Protein AF-A0A7S3CLX6-F1 (afdb_monomer_lite)

Radius of gyration: 25.07 Å; chains: 1; bounding box: 66×26×54 Å

Structure (mmCIF, N/CA/C/O backbone):
data_AF-A0A7S3CLX6-F1
#
_entry.id   AF-A0A7S3CLX6-F1
#
loop_
_atom_site.group_PDB
_atom_site.id
_atom_site.type_symbol
_atom_site.label_atom_id
_atom_site.label_alt_id
_atom_site.label_comp_id
_atom_site.label_asym_id
_atom_site.label_entity_id
_atom_site.label_seq_id
_atom_site.pdbx_PDB_ins_code
_atom_site.Cartn_x
_atom_site.Cartn_y
_atom_site.Cartn_z
_atom_site.occupancy
_atom_site.B_iso_or_equiv
_atom_site.auth_seq_id
_atom_site.auth_comp_id
_atom_site.auth_asym_id
_atom_site.auth_atom_id
_atom_site.pdbx_PDB_model_num
ATOM 1 N N . PHE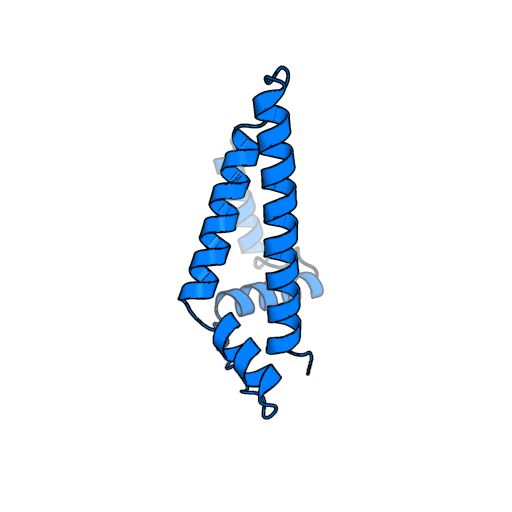 A 1 1 ? 36.423 4.448 24.027 1.00 80.94 1 PHE A N 1
ATOM 2 C CA . PHE A 1 1 ? 36.386 2.978 23.866 1.00 80.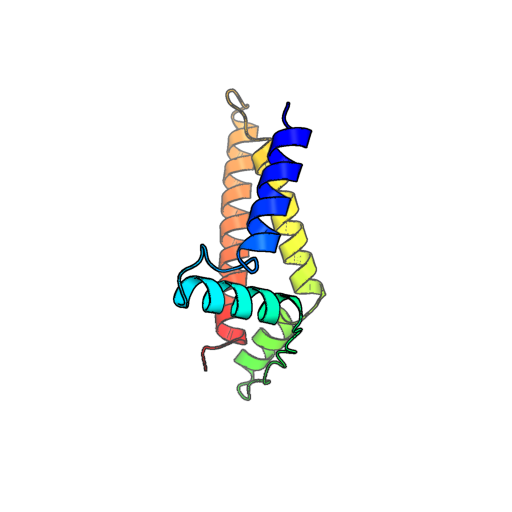94 1 PHE A CA 1
ATOM 3 C C . PHE A 1 1 ? 35.799 2.573 22.510 1.00 80.94 1 PHE A C 1
ATOM 5 O O . PHE A 1 1 ? 36.530 1.999 21.720 1.00 80.94 1 PHE A O 1
ATOM 12 N N . ILE A 1 2 ? 34.559 2.961 22.172 1.00 83.81 2 ILE A N 1
ATOM 13 C CA . ILE A 1 2 ? 33.907 2.620 20.885 1.00 83.81 2 ILE A CA 1
ATOM 14 C C . ILE A 1 2 ? 34.671 3.148 19.651 1.00 83.81 2 ILE A C 1
ATOM 16 O O . ILE A 1 2 ? 34.881 2.385 18.718 1.00 83.81 2 ILE A O 1
ATOM 20 N N . SER A 1 3 ? 35.172 4.395 19.664 1.00 83.06 3 SER A N 1
ATOM 21 C CA . SER A 1 3 ? 35.961 4.945 18.537 1.00 83.06 3 SER A CA 1
ATOM 22 C C . SER A 1 3 ? 37.204 4.109 18.230 1.00 83.06 3 SER A C 1
ATOM 24 O O . SER A 1 3 ? 37.421 3.724 17.093 1.00 83.06 3 SER A O 1
ATOM 26 N N . VAL A 1 4 ? 37.966 3.736 19.262 1.00 88.69 4 VAL A N 1
ATOM 27 C CA . VAL A 1 4 ? 39.195 2.940 19.109 1.00 88.69 4 VAL A CA 1
ATOM 28 C C . VAL A 1 4 ? 38.893 1.551 18.534 1.00 88.69 4 VAL A C 1
ATOM 30 O O . VAL A 1 4 ? 39.680 1.027 17.751 1.00 88.69 4 VAL A O 1
ATOM 33 N N . ILE A 1 5 ? 37.742 0.966 18.886 1.00 88.56 5 ILE A N 1
ATOM 34 C CA . ILE A 1 5 ? 37.281 -0.315 18.331 1.00 88.56 5 ILE A CA 1
ATOM 35 C C . ILE A 1 5 ? 36.916 -0.161 16.852 1.00 88.56 5 ILE A C 1
ATOM 37 O O . ILE A 1 5 ? 37.331 -0.985 16.042 1.00 88.56 5 ILE A O 1
ATOM 41 N N . VAL A 1 6 ? 36.182 0.895 16.490 1.00 85.94 6 VAL A N 1
ATOM 42 C CA . VAL A 1 6 ? 35.813 1.185 15.094 1.00 85.94 6 VAL A CA 1
ATOM 43 C C . VAL A 1 6 ? 37.057 1.439 14.244 1.00 85.94 6 VAL A C 1
ATOM 45 O O . VAL A 1 6 ? 37.173 0.888 13.152 1.00 85.94 6 VAL A O 1
ATOM 48 N N . ASP A 1 7 ? 38.020 2.200 14.761 1.00 88.69 7 ASP A N 1
ATOM 49 C CA . ASP A 1 7 ? 39.274 2.497 14.069 1.00 88.69 7 ASP A CA 1
ATOM 50 C C . ASP A 1 7 ? 40.100 1.224 13.849 1.00 88.69 7 ASP A C 1
ATOM 52 O O . ASP A 1 7 ? 40.577 0.982 12.739 1.00 88.69 7 ASP A O 1
ATOM 56 N N . LYS A 1 8 ? 40.194 0.350 14.862 1.00 84.44 8 LYS A N 1
ATOM 57 C CA . LYS A 1 8 ? 40.869 -0.954 14.748 1.00 84.44 8 LYS A CA 1
ATOM 58 C C . LYS A 1 8 ? 40.168 -1.902 13.779 1.00 84.44 8 LYS A C 1
ATOM 60 O O . LYS A 1 8 ? 40.833 -2.567 12.989 1.00 84.44 8 LYS A O 1
ATOM 65 N N . PHE A 1 9 ? 38.841 -1.939 13.806 1.00 82.75 9 PHE A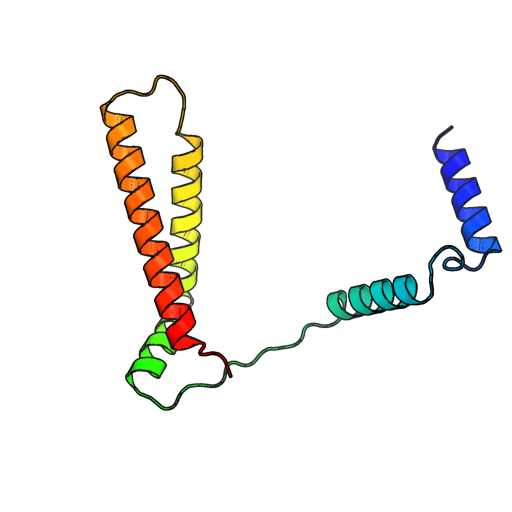 N 1
ATOM 66 C CA . PHE A 1 9 ? 38.038 -2.737 12.885 1.00 82.75 9 PHE A CA 1
ATOM 67 C C . PHE A 1 9 ? 38.203 -2.259 11.434 1.00 82.75 9 PHE A C 1
ATOM 69 O O . PHE A 1 9 ? 38.420 -3.071 10.538 1.00 82.75 9 PHE A O 1
ATOM 76 N N . ASN A 1 10 ? 38.199 -0.944 11.202 1.00 77.62 10 ASN A N 1
ATOM 77 C CA . ASN A 1 10 ? 38.439 -0.352 9.885 1.00 77.62 10 ASN A CA 1
ATOM 78 C C . ASN A 1 10 ? 39.876 -0.582 9.386 1.00 77.62 10 ASN A C 1
ATOM 80 O O . ASN A 1 10 ? 40.086 -0.795 8.189 1.00 77.62 10 ASN A O 1
ATOM 84 N N . GLU A 1 11 ? 40.865 -0.563 10.283 1.00 83.94 11 GLU A N 1
ATOM 85 C CA . GLU A 1 11 ? 42.260 -0.897 9.976 1.00 83.94 11 GLU A CA 1
ATOM 86 C C . GLU A 1 11 ? 42.394 -2.369 9.536 1.00 83.94 11 GLU A C 1
ATOM 88 O O . GLU A 1 11 ? 43.033 -2.655 8.521 1.00 83.94 11 GLU A O 1
ATOM 93 N N . GLU A 1 12 ? 41.730 -3.294 10.238 1.00 72.62 12 GLU A N 1
ATOM 94 C CA . GLU A 1 12 ? 41.683 -4.721 9.882 1.00 72.62 12 GLU A CA 1
ATOM 95 C C . GLU A 1 12 ? 40.939 -4.978 8.564 1.00 72.62 12 GLU A C 1
ATOM 97 O O . GLU A 1 12 ? 41.417 -5.741 7.723 1.00 72.62 12 GLU A O 1
ATOM 102 N N . ILE A 1 13 ? 39.814 -4.296 8.325 1.00 71.88 13 ILE A N 1
ATOM 103 C CA . ILE A 1 13 ? 39.073 -4.357 7.055 1.00 71.88 13 ILE A CA 1
ATOM 104 C C . ILE A 1 13 ? 39.959 -3.908 5.888 1.00 71.88 13 ILE A C 1
ATOM 106 O O . ILE A 1 13 ? 39.984 -4.573 4.851 1.00 71.88 13 ILE A O 1
ATOM 110 N N . LYS A 1 14 ? 40.727 -2.821 6.047 1.00 71.88 14 LYS A N 1
ATOM 111 C CA . LYS A 1 14 ? 41.658 -2.341 5.012 1.00 71.88 14 LYS A CA 1
ATOM 112 C C . LYS A 1 14 ? 42.801 -3.322 4.755 1.00 71.88 14 LYS A C 1
ATOM 114 O O . LYS A 1 14 ? 43.132 -3.558 3.596 1.00 71.88 14 LYS A O 1
ATOM 119 N N . LYS A 1 15 ? 43.376 -3.920 5.806 1.00 72.19 15 LYS A N 1
ATOM 120 C CA . LYS A 1 15 ? 44.448 -4.926 5.676 1.00 72.19 15 LYS A CA 1
ATOM 121 C C . LYS A 1 15 ? 43.969 -6.213 4.993 1.00 72.19 15 LYS A C 1
ATOM 123 O O . LYS A 1 15 ? 44.740 -6.827 4.265 1.00 72.19 15 LYS A O 1
ATOM 128 N N . ARG A 1 16 ? 42.700 -6.598 5.178 1.00 61.78 16 ARG A N 1
ATOM 129 C CA . ARG A 1 16 ? 42.098 -7.840 4.650 1.00 61.78 16 ARG A CA 1
ATOM 130 C C . ARG A 1 16 ? 41.247 -7.649 3.377 1.00 61.78 16 ARG A C 1
ATOM 1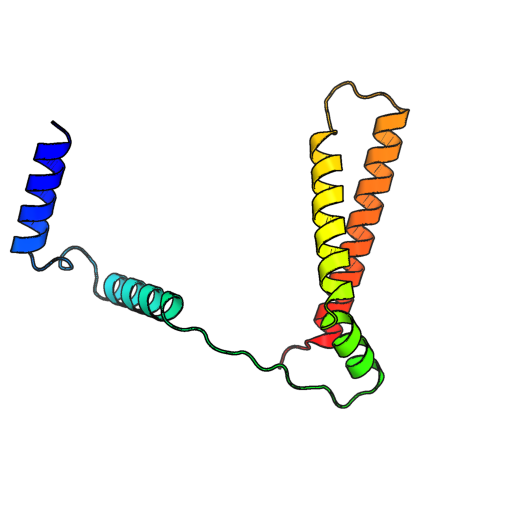32 O O . ARG A 1 16 ? 40.356 -8.449 3.111 1.00 61.78 16 ARG A O 1
ATOM 139 N N . GLN A 1 17 ? 41.498 -6.599 2.585 1.00 59.38 17 GLN A N 1
ATOM 140 C CA . GLN A 1 17 ? 40.782 -6.284 1.328 1.00 59.38 17 GLN A CA 1
ATOM 141 C C . GLN A 1 17 ? 39.251 -6.117 1.442 1.00 59.38 17 GLN A C 1
ATOM 143 O O . GLN A 1 17 ? 38.521 -6.342 0.481 1.00 59.38 17 GLN A O 1
ATOM 148 N N . GLY A 1 18 ? 38.734 -5.696 2.596 1.00 61.62 18 GLY A N 1
ATOM 149 C CA . GLY A 1 18 ? 37.394 -5.113 2.749 1.00 61.62 18 GLY A CA 1
ATOM 150 C C . GLY A 1 18 ? 36.170 -6.007 2.501 1.00 61.62 18 GLY A C 1
ATOM 151 O O . GLY A 1 18 ? 35.065 -5.623 2.869 1.00 61.62 18 GLY A O 1
ATOM 152 N N . ALA A 1 19 ? 36.346 -7.190 1.914 1.00 60.44 19 ALA A N 1
ATOM 153 C CA . ALA A 1 19 ? 35.269 -8.099 1.526 1.00 60.44 19 ALA A CA 1
ATOM 154 C C . ALA A 1 19 ? 35.583 -9.575 1.825 1.00 60.44 19 ALA A C 1
ATOM 156 O O . ALA A 1 19 ? 34.760 -10.439 1.543 1.00 60.44 19 ALA A O 1
ATOM 157 N N . HIS A 1 20 ? 36.750 -9.887 2.399 1.00 60.72 20 HIS A N 1
ATOM 158 C CA . HIS A 1 20 ? 37.193 -11.269 2.625 1.00 60.72 20 HIS A CA 1
ATOM 159 C C . HIS A 1 20 ? 36.340 -12.034 3.660 1.00 60.72 20 HIS A C 1
ATOM 161 O O . HIS A 1 20 ? 36.366 -13.259 3.699 1.00 60.72 20 HIS A O 1
ATOM 167 N N . ASN A 1 21 ? 35.558 -11.341 4.489 1.00 66.44 21 ASN A N 1
ATOM 168 C CA . ASN A 1 21 ? 34.702 -11.985 5.494 1.00 66.44 21 ASN A CA 1
ATOM 169 C C . ASN A 1 21 ? 33.333 -12.420 4.945 1.00 66.44 21 ASN A C 1
ATOM 171 O O . ASN A 1 21 ? 32.551 -13.006 5.689 1.00 66.44 21 ASN A O 1
ATOM 175 N N . PHE A 1 22 ? 33.037 -12.118 3.679 1.00 75.88 22 PHE A N 1
ATOM 176 C CA . PHE A 1 22 ? 31.812 -12.546 3.014 1.00 75.88 22 PHE A CA 1
ATOM 177 C C . PHE A 1 22 ? 32.088 -13.764 2.139 1.00 75.88 22 PHE A C 1
ATOM 179 O O . PHE A 1 22 ? 33.107 -13.813 1.445 1.00 75.88 22 PHE A O 1
ATOM 186 N N . THR A 1 23 ? 31.160 -14.718 2.133 1.00 85.06 23 THR A N 1
ATOM 187 C CA . THR A 1 23 ? 31.148 -15.780 1.122 1.00 85.06 23 THR A CA 1
ATOM 188 C C . THR A 1 23 ? 30.972 -15.168 -0.271 1.00 85.06 23 THR A C 1
ATOM 190 O O . THR A 1 23 ? 30.465 -14.051 -0.412 1.00 85.06 23 THR A O 1
ATOM 193 N N . GLU A 1 24 ? 31.388 -15.875 -1.321 1.00 83.69 24 GLU A N 1
ATOM 194 C CA . GLU A 1 24 ? 31.222 -15.378 -2.696 1.00 83.69 24 GLU A CA 1
ATOM 195 C C . GLU A 1 24 ? 29.748 -15.088 -3.022 1.00 83.69 24 GLU A C 1
ATOM 197 O O . GLU A 1 24 ? 29.437 -14.033 -3.571 1.00 83.69 24 GLU A O 1
ATOM 202 N N . GLU A 1 25 ? 28.825 -15.925 -2.539 1.00 84.19 25 GLU A N 1
ATOM 203 C CA . GLU A 1 25 ? 27.381 -15.681 -2.642 1.00 84.19 25 GLU A CA 1
ATOM 204 C C . GLU A 1 25 ? 26.969 -14.363 -1.969 1.00 84.19 25 GLU A C 1
ATOM 206 O O . GLU A 1 25 ? 26.238 -13.561 -2.545 1.00 84.19 25 GLU A O 1
ATOM 211 N N . GLN A 1 26 ? 27.468 -14.082 -0.760 1.00 86.38 26 GLN A N 1
ATOM 212 C CA . GLN A 1 26 ? 27.171 -12.830 -0.055 1.00 86.38 26 GLN A CA 1
ATOM 213 C C . GLN A 1 26 ? 27.702 -11.605 -0.813 1.00 86.38 26 GLN A C 1
ATOM 215 O O . GLN A 1 26 ? 27.049 -10.559 -0.829 1.00 86.38 26 GLN A O 1
ATOM 220 N N . LYS A 1 27 ? 28.857 -11.716 -1.481 1.00 87.44 27 LYS A N 1
ATOM 221 C CA . LYS A 1 27 ? 29.382 -10.641 -2.339 1.00 87.44 27 LYS A CA 1
ATOM 222 C C . LYS A 1 27 ? 28.487 -10.407 -3.552 1.00 87.44 27 LYS A C 1
ATOM 224 O O . LYS A 1 27 ? 28.248 -9.250 -3.904 1.00 87.44 27 LYS A O 1
ATOM 229 N N . GLU A 1 28 ? 27.974 -11.469 -4.167 1.00 90.31 28 GLU A N 1
ATOM 230 C CA . GLU A 1 28 ? 27.018 -11.370 -5.271 1.00 90.31 28 GLU A CA 1
ATOM 231 C C . GLU A 1 28 ? 25.700 -10.726 -4.828 1.00 90.31 28 GLU A C 1
ATOM 233 O O . GLU A 1 28 ? 25.242 -9.788 -5.482 1.00 90.31 28 GLU A O 1
ATOM 238 N N . TRP A 1 29 ? 25.153 -11.111 -3.671 1.00 87.38 29 TRP A N 1
ATOM 239 C CA . TRP A 1 29 ? 23.974 -10.466 -3.081 1.00 87.38 29 TRP A CA 1
ATOM 240 C C . TRP A 1 29 ? 24.179 -8.965 -2.870 1.00 87.38 29 TRP A C 1
ATOM 242 O O . TRP A 1 29 ? 23.353 -8.148 -3.284 1.00 87.38 29 TRP A O 1
ATOM 252 N N . VAL A 1 30 ? 25.319 -8.576 -2.295 1.00 88.69 30 VAL A N 1
ATOM 253 C CA . VAL A 1 30 ? 25.662 -7.163 -2.081 1.00 88.69 30 VAL A CA 1
ATOM 254 C C . VAL A 1 30 ? 25.838 -6.421 -3.409 1.00 88.69 30 VAL A C 1
ATOM 256 O O . VAL A 1 30 ? 25.462 -5.251 -3.522 1.00 88.69 30 VAL A O 1
ATOM 259 N N . LYS A 1 31 ? 26.395 -7.077 -4.432 1.00 91.81 31 LYS A N 1
ATOM 260 C CA . LYS A 1 31 ? 26.541 -6.511 -5.778 1.00 91.81 31 LYS A CA 1
ATOM 261 C C . LYS A 1 31 ? 25.178 -6.267 -6.427 1.00 91.81 31 LYS A C 1
ATOM 263 O O . LYS A 1 31 ? 24.970 -5.181 -6.964 1.00 91.81 31 LYS A O 1
ATOM 268 N N . ILE A 1 32 ? 24.254 -7.224 -6.334 1.00 89.81 32 ILE A N 1
ATOM 269 C CA . ILE A 1 32 ? 22.878 -7.090 -6.835 1.00 89.81 32 ILE A CA 1
ATOM 270 C C . ILE A 1 32 ? 22.158 -5.960 -6.099 1.00 89.81 32 ILE A C 1
ATOM 272 O O . ILE A 1 32 ? 21.567 -5.098 -6.739 1.00 89.81 32 ILE A O 1
ATOM 276 N N . GLN A 1 33 ? 22.270 -5.889 -4.772 1.00 89.31 33 GLN A N 1
ATOM 277 C CA . GLN A 1 33 ? 21.654 -4.818 -3.992 1.00 89.31 33 GLN A CA 1
ATOM 278 C C . GLN A 1 33 ? 22.183 -3.435 -4.400 1.00 89.31 33 GLN A C 1
ATOM 280 O O . GLN A 1 33 ? 21.399 -2.508 -4.600 1.00 89.31 33 GLN A O 1
ATOM 285 N N . ARG A 1 34 ? 23.505 -3.287 -4.587 1.00 89.38 34 ARG A N 1
ATOM 286 C CA . ARG A 1 34 ? 24.080 -2.034 -5.104 1.00 89.38 34 ARG A CA 1
ATOM 287 C C . ARG A 1 34 ? 23.577 -1.719 -6.506 1.00 89.38 34 ARG A C 1
ATOM 289 O O . ARG A 1 34 ? 23.311 -0.554 -6.776 1.00 89.38 34 ARG A O 1
ATOM 296 N N . LEU A 1 35 ? 23.444 -2.720 -7.375 1.00 90.19 35 LEU A N 1
ATOM 297 C CA . LEU A 1 35 ? 22.914 -2.524 -8.720 1.00 90.19 35 LEU A CA 1
ATOM 298 C C . LEU A 1 35 ? 21.478 -1.996 -8.658 1.00 90.19 35 LEU A C 1
ATOM 300 O O . LEU A 1 35 ? 21.220 -0.939 -9.217 1.00 90.19 35 LEU A O 1
ATOM 304 N N . LEU A 1 36 ? 20.599 -2.653 -7.894 1.00 88.81 36 LEU A N 1
ATOM 305 C CA . LEU A 1 36 ? 19.193 -2.264 -7.739 1.00 88.81 36 LEU A CA 1
ATOM 306 C C . LEU A 1 36 ? 19.024 -0.827 -7.228 1.00 88.81 36 LEU A C 1
ATOM 308 O O . LEU A 1 36 ? 18.133 -0.127 -7.691 1.00 88.81 36 LEU A O 1
ATOM 312 N N . VAL A 1 37 ? 19.896 -0.367 -6.323 1.00 90.25 37 VAL A N 1
ATOM 313 C CA . VAL A 1 37 ? 19.865 1.015 -5.804 1.00 90.25 37 VAL A CA 1
ATOM 314 C C . VAL A 1 37 ? 20.277 2.048 -6.860 1.00 90.25 37 VAL A C 1
ATOM 316 O O . VAL A 1 37 ? 19.759 3.162 -6.859 1.00 90.25 37 VAL A O 1
ATOM 319 N N . HIS A 1 38 ? 21.206 1.706 -7.755 1.00 89.06 38 HIS A N 1
ATOM 320 C CA . HIS A 1 38 ? 21.727 2.638 -8.765 1.00 89.06 38 HIS A CA 1
ATOM 321 C C . HIS A 1 38 ? 21.004 2.545 -10.114 1.00 89.06 38 HIS A C 1
ATOM 323 O O . HIS A 1 38 ? 21.206 3.394 -10.983 1.00 89.06 38 HIS A O 1
ATOM 329 N N . THR A 1 39 ? 20.162 1.535 -10.314 1.00 85.06 39 THR A N 1
ATOM 330 C CA . THR A 1 39 ? 19.349 1.377 -11.521 1.00 85.06 39 THR A CA 1
ATOM 331 C C . THR A 1 39 ? 17.926 1.860 -11.275 1.00 85.06 39 THR A C 1
ATOM 333 O O . THR A 1 39 ? 17.292 1.425 -10.323 1.00 85.06 39 THR A O 1
ATOM 336 N N . ASN A 1 40 ? 17.386 2.689 -12.170 1.00 80.62 40 ASN A N 1
ATOM 337 C CA . ASN A 1 40 ? 15.970 3.066 -12.163 1.00 80.62 40 ASN A CA 1
ATOM 338 C C . ASN A 1 40 ? 15.282 2.516 -13.427 1.00 80.62 40 ASN A C 1
ATOM 340 O O . ASN A 1 40 ? 15.150 3.241 -14.422 1.00 80.62 40 ASN A O 1
ATOM 344 N N . PRO A 1 41 ? 14.947 1.211 -13.460 1.00 80.94 41 PRO A N 1
ATOM 345 C CA . PRO A 1 41 ? 14.304 0.611 -14.619 1.00 80.94 41 PRO A CA 1
ATOM 346 C C . PRO A 1 41 ? 12.914 1.229 -14.818 1.00 80.94 41 PRO A C 1
ATOM 348 O O . PRO A 1 41 ? 12.050 1.152 -13.948 1.00 80.94 41 PRO A O 1
ATOM 351 N N . LYS A 1 42 ? 12.684 1.841 -15.983 1.00 78.56 42 LYS A N 1
ATOM 352 C CA . LYS A 1 42 ? 11.367 2.375 -16.348 1.00 78.56 42 LYS A CA 1
ATOM 353 C C . LYS A 1 42 ? 10.489 1.240 -16.867 1.00 78.56 42 LYS A C 1
ATOM 355 O O . LYS A 1 42 ? 10.677 0.780 -17.990 1.00 78.56 42 LYS A O 1
ATOM 360 N N . ILE A 1 43 ? 9.533 0.801 -16.057 1.00 75.50 43 ILE A N 1
ATOM 361 C CA . ILE A 1 43 ? 8.522 -0.178 -16.465 1.00 75.50 43 ILE A CA 1
ATOM 362 C C . ILE A 1 43 ? 7.427 0.587 -17.219 1.00 75.50 43 ILE A C 1
ATOM 364 O O . ILE A 1 43 ? 6.678 1.350 -16.614 1.00 75.50 43 ILE A O 1
ATOM 368 N N . ILE A 1 44 ? 7.369 0.434 -18.544 1.00 79.06 44 ILE A N 1
ATOM 369 C CA . ILE A 1 44 ? 6.322 1.039 -19.380 1.00 79.06 44 ILE A CA 1
ATOM 370 C C . ILE A 1 44 ? 5.176 0.025 -19.486 1.00 79.06 44 ILE A C 1
ATOM 372 O O . ILE A 1 44 ? 5.389 -1.060 -20.032 1.00 79.06 44 ILE A O 1
ATOM 376 N N . PRO A 1 45 ? 3.980 0.328 -18.960 1.00 78.81 45 PRO A N 1
ATOM 377 C CA . PRO A 1 45 ? 2.868 -0.609 -19.000 1.00 78.81 45 PRO A CA 1
ATOM 378 C C . PRO A 1 45 ? 2.283 -0.698 -20.416 1.00 78.81 45 PRO A C 1
ATOM 380 O O . PRO A 1 45 ? 2.104 0.313 -21.093 1.00 78.81 45 PRO A O 1
ATOM 383 N N . ILE A 1 46 ? 1.994 -1.919 -20.869 1.00 79.56 46 ILE A N 1
ATOM 384 C CA . ILE A 1 46 ? 1.441 -2.190 -22.202 1.00 79.56 46 ILE A CA 1
ATOM 385 C C . ILE A 1 46 ? -0.082 -2.059 -22.136 1.00 79.56 46 ILE A C 1
ATOM 387 O O . ILE A 1 46 ? -0.729 -2.737 -21.338 1.00 79.56 46 ILE A O 1
ATOM 391 N N . GLU A 1 47 ? -0.659 -1.212 -22.988 1.00 80.75 47 GLU A N 1
ATOM 392 C CA . GLU A 1 47 ? -2.110 -1.023 -23.037 1.00 80.75 47 GLU A CA 1
ATOM 393 C C . GLU A 1 47 ? -2.832 -2.281 -23.568 1.00 80.75 47 GLU A C 1
ATOM 395 O O . GLU A 1 47 ? -2.426 -2.855 -24.585 1.00 80.75 47 GLU A O 1
ATOM 400 N N . PRO A 1 48 ? -3.916 -2.730 -22.911 1.00 81.00 48 PRO A N 1
ATOM 401 C CA . PRO A 1 48 ? -4.661 -3.911 -23.328 1.00 81.00 48 PRO A CA 1
ATOM 402 C C . PRO A 1 48 ? -5.681 -3.621 -24.440 1.00 81.00 48 PRO A C 1
ATOM 404 O O . PRO A 1 48 ? -6.303 -2.565 -24.475 1.00 81.00 48 PRO A O 1
ATOM 407 N N . ILE A 1 49 ? -5.913 -4.605 -25.318 1.00 79.75 49 ILE A N 1
ATOM 408 C CA . ILE A 1 49 ? -6.783 -4.466 -26.505 1.00 79.75 49 ILE A CA 1
ATOM 409 C C . ILE A 1 49 ? -8.282 -4.518 -26.137 1.00 79.75 49 ILE A C 1
ATOM 411 O O . ILE A 1 49 ? -9.110 -3.857 -26.761 1.00 79.75 49 ILE A O 1
ATOM 415 N N . ASN A 1 50 ? -8.651 -5.297 -25.114 1.00 85.44 50 ASN A N 1
ATOM 416 C CA . ASN A 1 50 ? -10.052 -5.510 -24.730 1.00 85.44 50 ASN A CA 1
ATOM 417 C C . ASN A 1 50 ? -10.662 -4.244 -24.109 1.00 85.44 50 ASN A C 1
ATOM 419 O O . ASN A 1 50 ? -10.115 -3.717 -23.144 1.00 85.44 50 ASN A O 1
ATOM 423 N N . CYS A 1 51 ? -11.838 -3.807 -24.576 1.00 82.62 51 CYS A N 1
ATOM 424 C CA . CYS A 1 51 ? -12.461 -2.550 -24.137 1.00 82.62 51 CYS A CA 1
ATOM 425 C C . CYS A 1 51 ? -12.690 -2.465 -22.617 1.00 82.62 51 CYS A C 1
ATOM 427 O O . CYS A 1 51 ? -12.329 -1.461 -22.006 1.00 82.62 51 CYS A O 1
ATOM 429 N N . LEU A 1 52 ? -13.240 -3.522 -22.002 1.00 81.06 52 LEU A N 1
ATOM 430 C CA . LEU A 1 52 ? -13.475 -3.574 -20.551 1.00 81.06 52 LEU A CA 1
ATOM 431 C C . LEU A 1 52 ? -12.156 -3.453 -19.772 1.00 81.06 52 LEU A C 1
ATOM 433 O O . LEU A 1 52 ? -12.034 -2.658 -18.845 1.00 81.06 52 LEU A O 1
ATOM 437 N N . ARG A 1 53 ? -11.135 -4.198 -20.207 1.00 84.75 53 ARG A N 1
ATOM 438 C CA . ARG A 1 53 ? -9.805 -4.197 -19.591 1.00 84.75 53 ARG A CA 1
ATOM 439 C C . ARG A 1 53 ? -9.100 -2.851 -19.759 1.00 84.75 53 ARG A C 1
ATOM 441 O O . ARG A 1 53 ? -8.455 -2.386 -18.828 1.00 84.75 53 ARG A O 1
ATOM 448 N N . LEU A 1 54 ? -9.258 -2.206 -20.913 1.00 86.81 54 LEU A N 1
ATOM 449 C CA . LEU A 1 54 ? -8.707 -0.882 -21.196 1.00 86.81 54 LEU A CA 1
ATOM 450 C C . LEU A 1 54 ? -9.334 0.196 -20.308 1.00 86.81 54 LEU A C 1
ATOM 452 O O . LEU A 1 54 ? -8.629 1.085 -19.839 1.00 86.81 54 LEU A O 1
ATOM 456 N N . GLN A 1 55 ? -10.640 0.114 -20.040 1.00 87.31 55 GLN A N 1
ATOM 457 C CA . GLN A 1 55 ? -11.293 1.016 -19.090 1.00 87.31 55 GLN A CA 1
ATOM 458 C C . GLN A 1 55 ? -10.759 0.813 -17.668 1.00 87.31 55 GLN A C 1
ATOM 460 O O . GLN A 1 55 ? -10.364 1.792 -17.037 1.00 87.31 55 GLN A O 1
ATOM 465 N N . CYS A 1 56 ? -10.664 -0.434 -17.189 1.00 87.50 56 CYS A N 1
ATOM 466 C CA . CYS A 1 56 ? -10.063 -0.734 -15.885 1.00 87.50 56 CYS A CA 1
ATOM 467 C C . CYS A 1 56 ? -8.615 -0.231 -15.794 1.00 87.50 56 CYS A C 1
ATOM 469 O O . CYS A 1 56 ? -8.256 0.428 -14.822 1.00 87.50 56 CYS A O 1
ATOM 471 N N . PHE A 1 57 ? -7.806 -0.470 -16.828 1.00 89.56 57 PHE A N 1
ATOM 472 C CA . PHE A 1 57 ? -6.422 -0.005 -16.904 1.00 89.56 57 PHE A CA 1
ATOM 473 C C . PHE A 1 57 ? -6.319 1.525 -16.811 1.00 89.56 57 PHE A C 1
ATOM 475 O O . PHE A 1 57 ? -5.554 2.040 -15.999 1.00 89.56 57 PHE A O 1
ATOM 482 N N . LYS A 1 58 ? -7.143 2.263 -17.567 1.00 89.62 58 LYS A N 1
ATOM 483 C CA . LYS A 1 58 ? -7.174 3.735 -17.524 1.00 89.62 58 LYS A CA 1
ATOM 484 C C . LYS A 1 58 ? -7.592 4.282 -16.161 1.00 89.62 58 LYS A C 1
ATOM 486 O O . LYS A 1 58 ? -7.031 5.277 -15.714 1.00 89.62 58 LYS A O 1
ATOM 491 N N . ILE A 1 59 ? -8.564 3.645 -15.503 1.00 90.88 59 ILE A N 1
ATOM 492 C CA . ILE A 1 59 ? -9.004 4.039 -14.157 1.00 90.88 59 ILE A CA 1
ATOM 493 C C . ILE A 1 59 ? -7.857 3.851 -13.162 1.00 90.88 59 ILE A C 1
ATOM 495 O O . ILE A 1 59 ? -7.506 4.787 -12.447 1.00 90.88 59 ILE A O 1
ATOM 499 N N . VAL A 1 60 ? -7.239 2.670 -13.158 1.00 90.94 60 VAL A N 1
ATOM 500 C CA . VAL A 1 60 ? -6.170 2.306 -12.219 1.00 90.94 60 VAL A CA 1
ATOM 501 C C . VAL A 1 60 ? -4.906 3.145 -12.422 1.00 90.94 60 VAL A C 1
ATOM 503 O O . VAL A 1 60 ? -4.229 3.463 -11.448 1.00 90.94 60 VAL A O 1
ATOM 506 N N . GLN A 1 61 ? -4.594 3.524 -13.662 1.00 90.12 61 GLN A N 1
ATOM 507 C CA . GLN A 1 61 ? -3.438 4.361 -13.989 1.00 90.12 61 GLN A CA 1
ATOM 508 C C . GLN A 1 61 ? -3.689 5.861 -13.736 1.00 90.12 61 GLN A C 1
ATOM 510 O O . GLN A 1 61 ? -2.773 6.674 -13.840 1.00 90.12 61 GLN A O 1
ATOM 515 N N . SER A 1 62 ? -4.925 6.261 -13.419 1.00 93.31 62 SER A N 1
ATOM 516 C CA . SER A 1 62 ? -5.244 7.669 -13.192 1.00 93.31 62 SER A CA 1
ATOM 517 C C . SER A 1 62 ? -4.696 8.175 -11.852 1.00 93.31 62 SER A C 1
ATOM 519 O O . SER A 1 62 ? -4.881 7.554 -10.804 1.00 93.31 62 SER A O 1
ATOM 521 N N . GLN A 1 63 ? -4.094 9.368 -11.866 1.00 92.44 63 GLN A N 1
ATOM 522 C CA . GLN A 1 63 ? -3.558 10.002 -10.657 1.00 92.44 63 GLN A CA 1
ATOM 523 C C . GLN A 1 63 ? -4.644 10.246 -9.592 1.00 92.44 63 GLN A C 1
ATOM 525 O O . GLN A 1 63 ? -4.397 10.150 -8.392 1.00 92.44 63 GLN A O 1
ATOM 530 N N . ALA A 1 64 ? -5.872 10.544 -10.031 1.00 92.94 64 ALA A N 1
ATOM 531 C CA . ALA A 1 64 ? -7.010 10.748 -9.140 1.00 92.94 64 ALA A CA 1
ATOM 532 C C . ALA A 1 64 ? -7.370 9.474 -8.359 1.00 92.94 64 ALA A C 1
ATOM 534 O O . ALA A 1 64 ? -7.652 9.548 -7.162 1.00 92.94 64 ALA A O 1
ATOM 535 N N . PHE A 1 65 ? -7.329 8.308 -9.013 1.00 92.81 65 PHE A N 1
ATOM 536 C CA . PHE A 1 65 ? -7.549 7.027 -8.349 1.00 92.81 65 PHE A CA 1
ATOM 537 C C . PHE A 1 65 ? -6.454 6.753 -7.313 1.00 92.81 65 PHE A C 1
ATOM 539 O O . PHE A 1 65 ? -6.767 6.458 -6.162 1.00 92.81 65 PHE A O 1
ATOM 546 N N . GLU A 1 66 ? -5.185 6.950 -7.678 1.00 92.88 66 GLU A N 1
ATOM 547 C CA . GLU A 1 66 ? -4.054 6.775 -6.758 1.00 92.88 66 GLU A CA 1
ATOM 548 C C . GLU A 1 66 ? -4.183 7.657 -5.504 1.00 92.88 66 GLU A C 1
ATOM 550 O O . GLU A 1 66 ? -4.078 7.160 -4.380 1.00 92.88 66 GLU A O 1
ATOM 555 N N . TYR A 1 67 ? -4.503 8.945 -5.670 1.00 95.75 67 TYR A N 1
ATOM 556 C CA . TYR A 1 67 ? -4.716 9.847 -4.536 1.00 95.75 67 TYR A CA 1
ATOM 557 C C . TYR A 1 67 ? -5.929 9.470 -3.682 1.00 95.75 67 TYR A C 1
ATOM 559 O O . TYR A 1 67 ? -5.874 9.612 -2.461 1.00 95.75 67 TYR A O 1
ATOM 567 N N . THR A 1 68 ? -7.002 8.960 -4.291 1.00 94.44 68 THR A N 1
ATOM 568 C CA . THR A 1 68 ? -8.193 8.506 -3.555 1.00 94.44 68 THR A CA 1
ATOM 569 C C . THR A 1 68 ? -7.851 7.340 -2.630 1.00 94.44 68 THR A C 1
ATOM 571 O O . THR A 1 68 ? -8.220 7.349 -1.456 1.00 94.44 68 THR A O 1
ATOM 574 N N . ILE A 1 69 ? -7.098 6.359 -3.130 1.00 95.62 69 ILE A N 1
ATOM 575 C CA . ILE A 1 69 ? -6.669 5.200 -2.339 1.00 95.62 69 ILE A CA 1
ATOM 576 C C . ILE A 1 69 ? -5.673 5.616 -1.255 1.00 95.62 69 ILE A C 1
ATOM 578 O O . ILE A 1 69 ? -5.802 5.188 -0.110 1.00 95.62 69 ILE A O 1
ATOM 582 N N . MET A 1 70 ? -4.731 6.507 -1.572 1.00 96.12 70 MET A N 1
ATOM 583 C CA . MET A 1 70 ? -3.794 7.049 -0.586 1.00 96.12 70 MET A CA 1
ATOM 584 C C . MET A 1 70 ? -4.520 7.776 0.554 1.00 96.12 70 MET A C 1
ATOM 586 O O . MET A 1 70 ? -4.203 7.562 1.724 1.00 96.12 70 MET A O 1
ATOM 590 N N . LEU A 1 71 ? -5.529 8.590 0.234 1.00 95.94 71 LEU A N 1
ATOM 591 C CA . LEU A 1 71 ? -6.360 9.249 1.239 1.00 95.94 71 LEU A CA 1
ATOM 592 C C . LEU A 1 71 ? -7.121 8.224 2.091 1.00 95.94 71 LEU A C 1
ATOM 594 O O . LEU A 1 71 ? -7.139 8.352 3.312 1.00 95.94 71 LEU A O 1
ATOM 598 N N . ALA A 1 72 ? -7.697 7.188 1.476 1.00 94.81 72 ALA A N 1
ATOM 599 C CA . ALA A 1 72 ? -8.392 6.124 2.200 1.00 94.81 72 ALA A CA 1
ATOM 600 C C . ALA A 1 72 ? -7.467 5.387 3.186 1.00 94.81 72 ALA A C 1
ATOM 602 O O . ALA A 1 72 ? -7.888 5.093 4.302 1.00 94.81 72 ALA A O 1
ATOM 603 N N . ILE A 1 73 ? -6.199 5.151 2.822 1.00 95.75 73 ILE A N 1
ATOM 604 C CA . ILE A 1 73 ? -5.188 4.575 3.726 1.00 95.75 73 ILE A CA 1
ATOM 605 C C . ILE A 1 73 ? -4.963 5.491 4.930 1.00 95.75 73 ILE A C 1
ATOM 607 O O . ILE A 1 73 ? -5.043 5.023 6.063 1.00 95.75 73 ILE A O 1
ATOM 611 N N . ILE A 1 74 ? -4.733 6.788 4.698 1.00 96.38 74 ILE A N 1
ATOM 612 C CA . ILE A 1 74 ? -4.499 7.761 5.777 1.00 96.38 74 ILE A CA 1
ATOM 613 C C . ILE A 1 74 ? -5.696 7.803 6.728 1.00 96.38 74 ILE A C 1
ATOM 615 O O . ILE A 1 74 ? -5.527 7.728 7.944 1.00 96.38 74 ILE A O 1
ATOM 619 N N . VAL A 1 75 ? -6.910 7.888 6.182 1.00 94.62 75 VAL A N 1
ATOM 620 C CA . VAL A 1 75 ? -8.134 7.936 6.985 1.00 94.62 75 VAL A CA 1
ATOM 621 C C . VAL A 1 75 ? -8.307 6.639 7.786 1.00 94.62 75 VAL A C 1
ATOM 623 O O . VAL A 1 75 ? -8.572 6.705 8.984 1.00 94.62 75 VAL A O 1
ATOM 626 N N . ASN A 1 76 ? -8.085 5.467 7.184 1.00 93.75 76 ASN A N 1
ATOM 627 C CA . ASN A 1 76 ? -8.118 4.183 7.891 1.00 93.75 76 ASN A CA 1
ATOM 628 C C . ASN A 1 76 ? -7.088 4.120 9.036 1.00 93.75 76 ASN A C 1
ATOM 630 O O . ASN A 1 76 ? -7.399 3.647 10.127 1.00 93.75 76 ASN A O 1
ATOM 634 N N . THR A 1 77 ? -5.877 4.647 8.830 1.00 93.94 77 THR A N 1
ATOM 635 C CA . THR A 1 77 ? -4.868 4.750 9.896 1.00 93.94 77 THR A CA 1
ATOM 636 C C . THR A 1 77 ? -5.331 5.656 11.036 1.00 93.94 77 THR A C 1
ATOM 638 O O . THR A 1 77 ? -5.122 5.316 12.196 1.00 93.94 77 THR A O 1
ATOM 641 N N . VAL A 1 78 ? -6.012 6.768 10.745 1.00 93.88 78 VAL A N 1
ATOM 642 C CA . VAL A 1 78 ? -6.595 7.629 11.787 1.00 93.88 78 VAL A CA 1
ATOM 643 C C . VAL A 1 78 ? -7.656 6.880 12.597 1.00 93.88 78 VAL A C 1
ATOM 645 O O . VAL A 1 78 ? -7.645 6.968 13.823 1.00 93.88 78 VAL A O 1
ATOM 648 N N . PHE A 1 79 ? -8.528 6.100 11.950 1.00 91.06 79 PHE A N 1
ATOM 649 C CA . PHE A 1 79 ? -9.502 5.262 12.659 1.00 91.06 79 PHE A CA 1
ATOM 650 C C . PHE A 1 79 ? -8.825 4.227 13.569 1.00 91.06 79 PHE A C 1
ATOM 652 O O . PHE A 1 79 ? -9.244 4.070 14.715 1.00 91.06 79 PHE A O 1
ATOM 659 N N . LEU A 1 80 ? -7.734 3.601 13.114 1.00 90.19 80 LEU A N 1
ATOM 660 C CA . LEU A 1 80 ? -6.915 2.709 13.944 1.00 90.19 80 LEU A CA 1
ATOM 661 C C . LEU A 1 80 ? -6.285 3.435 15.143 1.00 90.19 80 LEU A C 1
ATOM 663 O O . LEU A 1 80 ? -6.199 2.861 16.221 1.00 90.19 80 LEU A O 1
ATOM 667 N N . CYS A 1 81 ? -5.866 4.694 14.990 1.00 92.56 81 CYS A N 1
ATOM 668 C CA . CYS A 1 81 ? -5.318 5.485 16.096 1.00 92.56 81 CYS A CA 1
ATOM 669 C C . CYS A 1 81 ? -6.373 5.899 17.134 1.00 92.56 81 CYS A C 1
ATOM 671 O O . CYS A 1 81 ? -6.029 6.117 18.294 1.00 92.56 81 CYS A O 1
ATOM 673 N N . ILE A 1 82 ? -7.634 6.051 16.724 1.00 91.12 82 ILE A N 1
ATOM 674 C CA . ILE A 1 82 ? -8.750 6.390 17.620 1.00 91.12 82 ILE A CA 1
ATOM 675 C C . ILE A 1 82 ? -9.208 5.162 18.419 1.00 91.12 82 ILE A C 1
ATOM 677 O O . ILE A 1 82 ? -9.797 5.316 19.493 1.00 91.12 82 ILE A O 1
ATOM 681 N N . ASP A 1 83 ? -8.947 3.954 17.919 1.00 90.19 83 ASP A N 1
ATOM 682 C CA . ASP A 1 83 ? -9.358 2.713 18.563 1.00 90.19 83 ASP A CA 1
ATOM 683 C C . ASP A 1 83 ? -8.646 2.511 19.913 1.00 90.19 83 ASP A C 1
ATOM 685 O O . ASP A 1 83 ? -7.425 2.384 19.992 1.00 90.19 83 ASP A O 1
ATOM 689 N N . HIS A 1 84 ? -9.421 2.506 21.000 1.00 89.44 84 HIS A N 1
ATOM 690 C CA . HIS A 1 84 ? -8.921 2.354 22.366 1.00 89.44 84 HIS A CA 1
ATOM 691 C C . HIS A 1 84 ? -9.882 1.533 23.232 1.00 89.44 84 HIS A C 1
ATOM 693 O O . HIS A 1 84 ? -11.088 1.451 22.978 1.00 89.44 84 HIS A O 1
ATOM 699 N N . TYR A 1 85 ? -9.339 0.930 24.293 1.00 85.06 85 TYR A N 1
ATOM 700 C CA . TYR A 1 85 ? -10.114 0.150 25.256 1.00 85.06 85 TYR A CA 1
ATOM 701 C C . TYR A 1 85 ? -11.018 1.060 26.102 1.00 85.06 85 TYR A C 1
ATOM 703 O O . TYR A 1 85 ? -10.562 2.080 26.614 1.00 85.06 85 TYR A O 1
ATOM 711 N N . GLY A 1 86 ? -12.289 0.684 26.273 1.00 86.25 86 GLY A N 1
ATOM 712 C CA . GLY A 1 86 ? -13.272 1.484 27.021 1.00 86.25 86 GLY A CA 1
ATOM 713 C C . GLY A 1 86 ? -14.002 2.556 26.199 1.00 86.25 86 GLY A C 1
ATOM 714 O O . GLY A 1 86 ? -14.589 3.469 26.777 1.00 86.25 86 GLY A O 1
ATOM 715 N N . LYS A 1 87 ? -13.980 2.451 24.864 1.00 87.88 87 LYS A N 1
ATOM 716 C CA . LYS A 1 87 ? -14.763 3.298 23.953 1.00 87.88 87 LYS A CA 1
ATOM 717 C C . LYS A 1 87 ? -16.278 3.145 24.160 1.00 87.88 87 LYS A C 1
ATOM 719 O O . LYS A 1 87 ? -16.762 2.107 24.604 1.00 87.88 87 LYS A O 1
ATOM 724 N N . SER A 1 88 ? -17.039 4.190 23.827 1.00 92.81 88 SER A N 1
ATOM 725 C CA . SER A 1 88 ? -18.505 4.145 23.878 1.00 92.81 88 SER A CA 1
ATOM 726 C C . SER A 1 88 ? -19.071 3.185 22.823 1.00 92.81 88 SER A C 1
ATOM 728 O O . SER A 1 88 ? -18.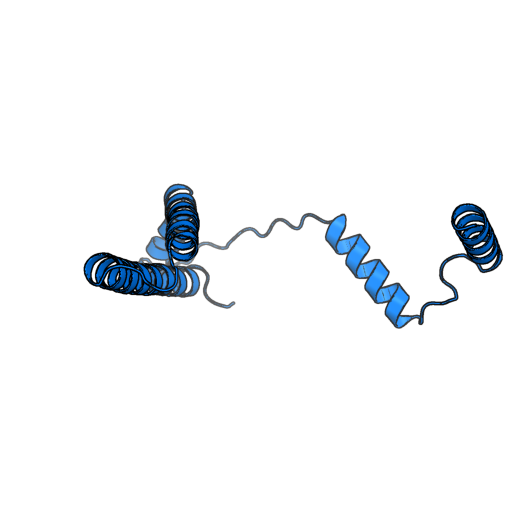485 3.026 21.751 1.00 92.81 88 SER A O 1
ATOM 730 N N . ALA A 1 89 ? -20.248 2.604 23.087 1.00 92.19 89 ALA A N 1
ATOM 731 C CA . ALA A 1 89 ? -20.917 1.693 22.148 1.00 92.19 89 ALA A CA 1
ATOM 732 C C . ALA A 1 89 ? -21.151 2.333 20.762 1.00 92.19 89 ALA A C 1
ATOM 734 O O . ALA A 1 89 ? -21.019 1.676 19.736 1.00 92.19 89 ALA A O 1
ATOM 735 N N . GLN A 1 90 ? -21.422 3.644 20.728 1.00 92.56 90 GLN A N 1
ATOM 736 C CA . GLN A 1 90 ? -21.566 4.401 19.480 1.00 92.56 90 GLN A CA 1
ATOM 737 C C . GLN A 1 90 ? -20.247 4.492 18.697 1.00 92.56 90 GLN A C 1
ATOM 739 O O . GLN A 1 90 ? -20.236 4.322 17.481 1.00 92.56 90 GLN A O 1
ATOM 744 N N . LEU A 1 91 ? -19.124 4.750 19.378 1.00 91.69 91 LEU A N 1
ATOM 745 C CA . LEU A 1 91 ? -17.813 4.823 18.729 1.00 91.69 91 LEU A CA 1
ATOM 746 C C . LEU A 1 91 ? -17.364 3.446 18.219 1.00 91.69 91 LEU A C 1
ATOM 748 O O . LEU A 1 91 ? -16.760 3.350 17.154 1.00 91.69 91 LEU A O 1
ATOM 752 N N . GLU A 1 92 ? -17.681 2.378 18.951 1.00 93.00 92 GLU A N 1
ATOM 753 C CA . GLU A 1 92 ? -17.417 1.002 18.527 1.00 93.00 92 GLU A CA 1
ATOM 754 C C . GLU A 1 92 ? -18.168 0.620 17.244 1.00 93.00 92 GLU A C 1
ATOM 756 O O . GLU A 1 92 ? -17.564 0.050 16.331 1.00 93.00 92 GLU A O 1
ATOM 761 N N . GLU A 1 93 ? -19.448 0.981 17.135 1.00 93.31 93 GLU A N 1
ATOM 762 C CA . GLU A 1 93 ? -20.243 0.736 15.928 1.00 93.31 93 GLU A CA 1
ATOM 763 C C . GLU A 1 93 ? -19.677 1.504 14.724 1.00 93.31 93 GLU A C 1
ATOM 765 O O . GLU A 1 93 ? -19.444 0.916 13.665 1.00 93.31 93 GLU A O 1
ATOM 770 N N . ILE A 1 94 ? -19.359 2.792 14.903 1.00 92.94 94 ILE A N 1
ATOM 771 C CA . ILE A 1 94 ? -18.767 3.630 13.849 1.00 92.94 94 ILE A CA 1
ATOM 772 C C . ILE A 1 94 ? -17.437 3.045 13.364 1.00 92.94 94 ILE A C 1
ATOM 774 O O . ILE A 1 94 ? -17.224 2.932 12.158 1.00 92.94 94 ILE A O 1
ATOM 778 N N . LEU A 1 95 ? -16.551 2.649 14.284 1.00 93.12 95 LEU A N 1
ATOM 779 C CA . LEU A 1 95 ? -15.254 2.057 13.943 1.00 93.12 95 LEU A CA 1
ATOM 780 C C . LEU A 1 95 ? -15.417 0.733 13.190 1.00 93.12 95 LEU A C 1
ATOM 782 O O . LEU A 1 95 ? -14.711 0.489 12.213 1.00 93.12 95 LEU A O 1
ATOM 786 N N . THR A 1 96 ? -16.375 -0.099 13.601 1.00 92.12 96 THR A N 1
ATOM 787 C CA . THR A 1 96 ? -16.685 -1.371 12.932 1.00 92.12 96 THR A CA 1
ATOM 788 C C . THR A 1 96 ? -17.162 -1.151 11.496 1.00 92.12 96 THR A C 1
ATOM 790 O O . THR A 1 96 ? -16.641 -1.770 10.566 1.00 92.12 96 THR A O 1
ATOM 793 N N . VAL A 1 97 ? -18.115 -0.236 11.294 1.00 94.31 97 VAL A N 1
ATOM 794 C CA . VAL A 1 97 ? -18.646 0.095 9.962 1.00 94.31 97 VAL A CA 1
ATOM 795 C C . VAL A 1 97 ? -17.570 0.730 9.078 1.00 94.31 97 VAL A C 1
ATOM 797 O O . VAL A 1 97 ? -17.458 0.386 7.897 1.00 94.31 97 VAL A O 1
ATOM 800 N N . ALA A 1 98 ? -16.745 1.619 9.637 1.00 93.12 98 ALA A N 1
ATOM 801 C CA . ALA A 1 98 ? -15.639 2.247 8.921 1.00 93.12 98 ALA A CA 1
ATOM 802 C C . ALA A 1 98 ? -14.609 1.207 8.455 1.00 93.12 98 ALA A C 1
ATOM 804 O O . ALA A 1 98 ? -14.294 1.155 7.267 1.00 93.12 98 ALA A O 1
ATOM 805 N N . ASN A 1 99 ? -14.158 0.319 9.347 1.00 92.56 99 ASN A N 1
ATOM 806 C CA . ASN A 1 99 ? -13.217 -0.753 9.012 1.00 92.56 99 ASN A CA 1
ATOM 807 C C . ASN A 1 99 ? -13.762 -1.666 7.908 1.00 92.56 99 ASN A C 1
ATOM 809 O O . ASN A 1 99 ? -13.065 -1.938 6.930 1.00 92.56 99 ASN A O 1
ATOM 813 N N . GLN A 1 100 ? -15.028 -2.085 8.014 1.00 94.50 100 GLN A N 1
ATOM 814 C CA . GLN A 1 100 ? -15.672 -2.895 6.978 1.00 94.50 100 GLN A CA 1
ATOM 815 C C . GLN A 1 100 ? -15.715 -2.162 5.629 1.00 94.50 100 GLN A C 1
ATOM 817 O O . GLN A 1 100 ? -15.466 -2.760 4.581 1.00 94.50 100 GLN A O 1
ATOM 822 N N . THR A 1 101 ? -15.987 -0.856 5.646 1.00 95.12 101 THR A N 1
ATOM 823 C CA . THR A 1 101 ? -16.008 -0.020 4.440 1.00 95.12 101 THR A CA 1
ATOM 824 C C 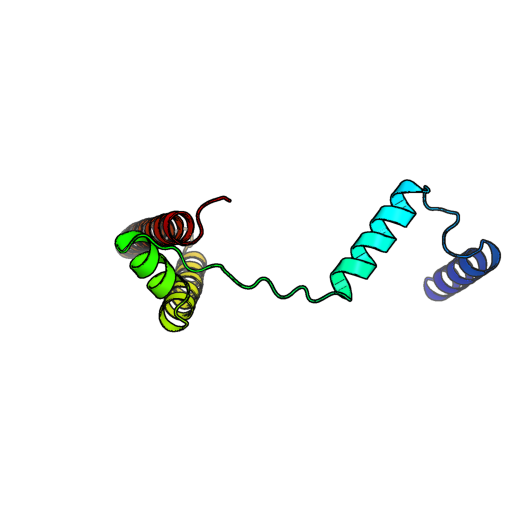. THR A 1 101 ? -14.628 0.050 3.782 1.00 95.12 101 THR A C 1
ATOM 826 O O . THR A 1 101 ? -14.522 -0.146 2.571 1.00 95.12 101 THR A O 1
ATOM 829 N N . PHE A 1 102 ? -13.556 0.254 4.555 1.00 94.00 102 PHE A N 1
ATOM 830 C CA . PHE A 1 102 ? -12.191 0.271 4.017 1.00 94.00 102 PHE A CA 1
ATOM 831 C C . PHE A 1 102 ? -11.784 -1.073 3.415 1.00 94.00 102 PHE A C 1
ATOM 833 O O . PHE A 1 102 ? -11.200 -1.096 2.332 1.00 94.00 102 PHE A O 1
ATOM 840 N N . VAL A 1 103 ? -12.150 -2.190 4.051 1.00 95.44 103 VAL A N 1
ATOM 841 C CA . VAL A 1 103 ? -11.901 -3.533 3.503 1.00 95.44 103 VAL A CA 1
ATOM 842 C C . VAL A 1 103 ? -12.554 -3.693 2.131 1.00 95.44 103 VAL A C 1
ATOM 844 O O . VAL A 1 103 ? -11.907 -4.165 1.195 1.00 95.44 103 VAL A O 1
ATOM 847 N N . VAL A 1 104 ? -13.808 -3.261 1.974 1.00 96.44 104 VAL A N 1
ATOM 848 C CA . VAL A 1 104 ? -14.507 -3.317 0.680 1.00 96.44 104 VAL A CA 1
ATOM 849 C C . VAL A 1 104 ? -13.811 -2.437 -0.361 1.00 96.44 104 VAL A C 1
ATOM 851 O O . VAL A 1 104 ? -13.572 -2.899 -1.476 1.00 96.44 104 VAL A O 1
ATOM 854 N N . ILE A 1 105 ? -13.427 -1.207 -0.004 1.00 95.25 105 ILE A N 1
ATOM 855 C CA . ILE A 1 105 ? -12.725 -0.281 -0.909 1.00 95.25 105 ILE A CA 1
ATOM 856 C C . ILE A 1 105 ? -11.402 -0.883 -1.399 1.00 95.25 105 ILE A C 1
ATOM 858 O O . ILE A 1 105 ? -11.159 -0.912 -2.606 1.00 95.25 105 ILE A O 1
ATOM 862 N N . PHE A 1 106 ? -10.569 -1.405 -0.494 1.00 95.50 106 PHE A N 1
ATOM 863 C CA . PHE A 1 106 ? -9.289 -2.018 -0.864 1.00 95.50 106 PHE A CA 1
ATOM 864 C C . PHE A 1 106 ? -9.469 -3.316 -1.654 1.00 95.50 106 PHE A C 1
ATOM 866 O O . PHE A 1 106 ? -8.691 -3.602 -2.557 1.00 95.50 106 PHE A O 1
ATOM 873 N N . THR A 1 107 ? -10.530 -4.077 -1.388 1.00 96.06 107 THR A N 1
ATOM 874 C CA . THR A 1 107 ? -10.845 -5.275 -2.179 1.00 96.06 107 THR A CA 1
ATOM 875 C C . THR A 1 107 ? -11.214 -4.909 -3.617 1.00 96.06 107 THR A C 1
ATOM 877 O O . THR A 1 107 ? -10.716 -5.520 -4.561 1.00 96.06 107 THR A O 1
ATOM 880 N N . VAL A 1 108 ? -12.058 -3.890 -3.808 1.00 94.75 108 VAL A N 1
ATOM 881 C CA . VAL A 1 108 ? -12.417 -3.397 -5.147 1.00 94.75 108 VAL A CA 1
ATOM 882 C C . VAL A 1 108 ? -11.185 -2.854 -5.871 1.00 94.75 108 VAL A C 1
ATOM 884 O O . VAL A 1 108 ? -10.979 -3.158 -7.045 1.00 94.75 108 VAL A O 1
ATOM 887 N N . GLU A 1 109 ? -10.340 -2.097 -5.172 1.00 94.88 109 GLU A N 1
ATOM 888 C CA . GLU A 1 109 ? -9.068 -1.603 -5.703 1.00 94.88 109 GLU A CA 1
ATOM 889 C C . GLU A 1 109 ? -8.157 -2.740 -6.181 1.00 94.88 109 GLU A C 1
ATOM 891 O O . GLU A 1 109 ? -7.660 -2.691 -7.312 1.00 94.88 109 GLU A O 1
ATOM 896 N N . MET A 1 110 ? -8.017 -3.796 -5.380 1.00 93.06 110 MET A N 1
ATOM 897 C CA . MET A 1 110 ? -7.226 -4.974 -5.717 1.00 93.06 110 MET A CA 1
ATOM 898 C C . MET A 1 110 ? -7.764 -5.665 -6.975 1.00 93.06 110 MET A C 1
ATOM 900 O O . MET A 1 110 ? -6.999 -5.962 -7.893 1.00 93.06 110 MET A O 1
ATOM 904 N N . VAL A 1 111 ? -9.080 -5.883 -7.060 1.00 93.56 111 VAL A N 1
ATOM 905 C CA . VAL A 1 111 ? -9.723 -6.511 -8.229 1.00 93.56 111 VAL A CA 1
ATOM 906 C C . VAL A 1 111 ? -9.523 -5.671 -9.493 1.00 93.56 111 VAL A C 1
ATOM 908 O O . VAL A 1 111 ? -9.203 -6.218 -10.553 1.00 93.56 111 VAL A O 1
ATOM 911 N N . LEU A 1 112 ? -9.660 -4.344 -9.393 1.00 90.94 112 LEU A N 1
ATOM 912 C CA . LEU A 1 112 ? -9.420 -3.428 -10.509 1.00 90.94 112 LEU A CA 1
ATOM 913 C C . LEU A 1 112 ? -7.963 -3.483 -10.977 1.00 90.94 112 LEU A C 1
ATOM 915 O O . LEU A 1 112 ? -7.721 -3.578 -12.182 1.00 90.94 112 LEU A O 1
ATOM 919 N N . LYS A 1 113 ? -6.998 -3.479 -10.049 1.00 89.69 113 LYS A N 1
ATOM 920 C CA . LYS A 1 113 ? -5.567 -3.595 -10.366 1.00 89.69 113 LYS A CA 1
ATOM 921 C C . LYS A 1 113 ? -5.225 -4.922 -11.031 1.00 89.69 113 LYS A C 1
ATOM 923 O O . LYS A 1 113 ? -4.536 -4.910 -12.045 1.00 89.69 113 LYS A O 1
ATOM 928 N N . ILE A 1 114 ? -5.729 -6.043 -10.514 1.00 89.69 114 ILE A N 1
ATOM 929 C CA . ILE A 1 114 ? -5.504 -7.372 -11.106 1.00 89.69 114 ILE A CA 1
ATOM 930 C C . ILE A 1 114 ? -6.067 -7.423 -12.527 1.00 89.69 114 ILE A C 1
ATOM 932 O O . ILE A 1 114 ? -5.375 -7.832 -13.456 1.00 89.69 114 ILE A O 1
ATOM 936 N N . THR A 1 115 ? -7.299 -6.946 -12.710 1.00 87.56 115 THR A N 1
ATOM 937 C CA . THR A 1 115 ? -7.960 -6.950 -14.022 1.00 87.56 115 THR A CA 1
ATOM 938 C C . THR A 1 115 ? -7.248 -6.029 -15.015 1.00 87.56 115 THR A C 1
ATOM 940 O O . THR A 1 115 ? -7.119 -6.369 -16.188 1.00 87.56 115 THR A O 1
ATOM 943 N N . GLY A 1 116 ? -6.778 -4.861 -14.565 1.00 84.19 116 GLY A N 1
ATOM 944 C CA . GLY A 1 116 ? -6.073 -3.893 -15.404 1.00 84.19 116 GLY A CA 1
ATOM 945 C C . GLY A 1 116 ? -4.661 -4.337 -15.793 1.00 84.19 116 GLY A C 1
ATOM 946 O O . GLY A 1 116 ? -4.292 -4.214 -16.963 1.00 84.19 116 GLY A O 1
ATOM 947 N N . TYR A 1 117 ? -3.890 -4.861 -14.835 1.00 84.00 117 TYR A N 1
ATOM 948 C CA . TYR A 1 117 ? -2.469 -5.169 -15.015 1.00 84.00 117 TYR A CA 1
ATOM 949 C C . TYR A 1 117 ? -2.152 -6.590 -15.472 1.00 84.00 117 TYR A C 1
ATOM 951 O O . TYR A 1 117 ? -1.014 -6.772 -15.872 1.00 84.00 117 TYR A O 1
ATOM 959 N N . ASP A 1 118 ? -3.116 -7.522 -15.435 1.00 71.50 118 ASP A N 1
ATOM 960 C CA . ASP A 1 118 ? -3.101 -8.904 -15.963 1.00 71.50 118 ASP A CA 1
ATOM 961 C C . ASP A 1 118 ? -1.715 -9.563 -16.143 1.00 71.50 118 ASP A C 1
ATOM 963 O O . ASP A 1 118 ? -0.909 -9.146 -16.974 1.00 71.50 118 ASP A O 1
ATOM 967 N N . PHE A 1 119 ? -1.464 -10.650 -15.410 1.00 58.91 119 PHE A N 1
ATOM 968 C CA . PHE A 1 119 ? -0.192 -11.378 -15.415 1.00 58.91 119 PHE A CA 1
ATOM 969 C C . PHE A 1 119 ? 0.181 -11.856 -16.829 1.00 58.91 119 PHE A C 1
ATOM 971 O O . PHE A 1 119 ? -0.384 -12.829 -17.331 1.00 58.91 119 PHE A O 1
ATOM 978 N N . LYS A 1 120 ? 1.153 -11.199 -17.466 1.00 48.81 120 LYS A N 1
ATOM 979 C CA . LYS A 1 120 ? 1.830 -11.709 -18.659 1.00 48.81 120 LYS A CA 1
ATOM 980 C C . LYS A 1 120 ? 3.297 -11.962 -18.361 1.00 48.81 120 LYS A C 1
ATOM 982 O O . LYS A 1 120 ? 3.900 -11.109 -17.674 1.00 48.81 120 LYS A O 1
#

Foldseek 3Di:
DVVVVVVVVVVVCVVCVNDNVDDPVRVVVVVVVVVVVPDDDDDDADQDPDPVLNVLLCCLPDPVNVVVLVVLVVVLVVLVVVDDPPDDPVNVVVSVVSVVVSVVVVVVSVVSCCSNRPDD

Sequence (120 aa):
FISVIVDKFNEEIKKRQGAHNFTEEQKEWVKIQRLLVHTNPKIIPIEPINCLRLQCFKIVQSQAFEYTIMLAIIVNTVFLCIDHYGKSAQLEEILTVANQTFVVIFTVEMVLKITGYDFK

Secondary structure (DSSP, 8-state):
-HHHHHHHHHHHHHHTTTTTTS-HHHHHHHHHHHHHHH------PPPPSSHHHHHHHHHHT-HHHHHHHHHHHHHHHHHHHH--TT--HHHHHHHHHHHHHHHHHHHHHHHHHHHHH---

InterPro domains:
  IPR005821 Ion transport domain [PF00520] (63-119)
  IPR027359 Voltage-dependent channel domain superfamily [G3DSA:1.20.120.350] (52-120)
  IPR050599 Voltage-dependent calcium channel alpha-1 subunit [PTHR45628] (1-120)

Organism: NCBI:txid1082188

pLDDT: mean 86.4, std 9.4, range [48.81, 96.44]